Protein AF-E9I8G7-F1 (afdb_monomer_lite)

Foldseek 3Di:
DPPVPPDDPVPPPCPPQPDQDQDPNWTARPVVRDTDQDADQDPPPPDDDLVSLLVRLVVSDDPPCPCVVVSVVSVVVSD

Secondary structure (DSSP, 8-state):
--GGGS-S--------TTS-EEETTEEEETTTTEEE------TT-SS--HHHHHHHHHHS--TTSTTHHHHHHHHHHT-

pLDDT: mean 72.51, std 11.65, range [41.12, 85.88]

Radius of gyration: 18.77 Å; chains: 1; bounding box: 40×38×47 Å

Organism: Solenopsis invicta (NCBI:txid13686)

Structure (mmCIF, N/CA/C/O backbone):
data_AF-E9I8G7-F1
#
_entry.id   AF-E9I8G7-F1
#
loop_
_atom_site.group_PDB
_atom_site.id
_atom_site.type_symbol
_atom_site.label_atom_id
_atom_site.label_alt_id
_atom_site.label_comp_id
_atom_site.label_asym_id
_atom_site.label_entity_id
_atom_site.label_seq_id
_atom_site.pdbx_PDB_ins_code
_atom_site.Cartn_x
_atom_site.Cartn_y
_atom_site.Cartn_z
_atom_site.occupancy
_atom_site.B_iso_or_equiv
_atom_site.auth_seq_id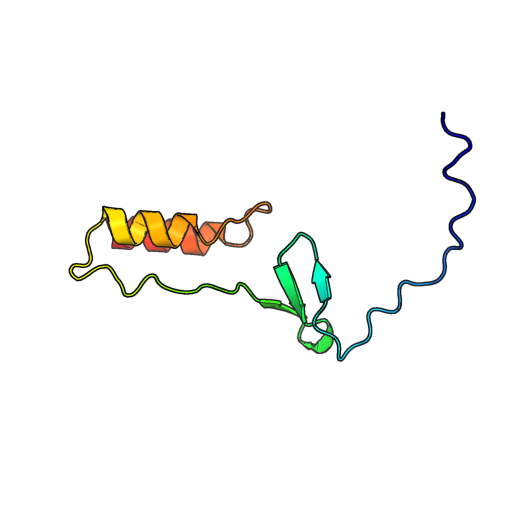
_atom_site.auth_comp_id
_atom_site.auth_asym_id
_atom_site.auth_atom_id
_atom_site.pdbx_PDB_model_num
ATOM 1 N N . LEU A 1 1 ? 18.655 26.948 -20.061 1.00 41.12 1 LEU A N 1
ATOM 2 C CA . LEU A 1 1 ? 17.904 26.04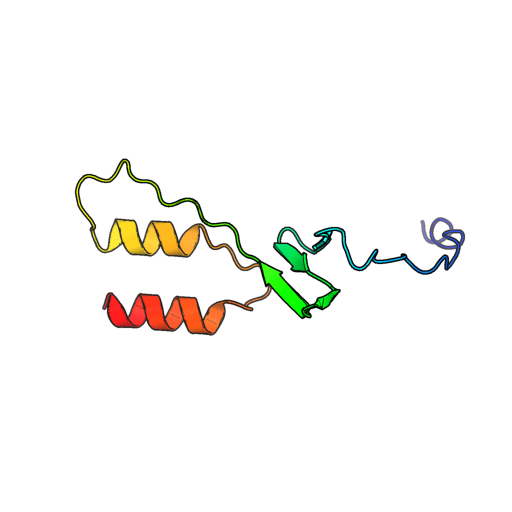0 -19.151 1.00 41.12 1 LEU A CA 1
ATOM 3 C C . LEU A 1 1 ? 17.238 24.867 -19.882 1.00 41.12 1 LEU A C 1
ATOM 5 O O . LEU A 1 1 ? 16.882 23.917 -19.204 1.00 41.12 1 LEU A O 1
ATOM 9 N N . LEU A 1 2 ? 17.116 24.886 -21.221 1.00 44.12 2 LEU A N 1
ATOM 10 C CA . LEU A 1 2 ? 16.633 23.742 -22.016 1.00 44.12 2 LEU A CA 1
ATOM 11 C C . LEU A 1 2 ? 17.726 23.049 -22.858 1.00 44.12 2 LEU A C 1
ATOM 13 O O . LEU A 1 2 ? 17.464 22.004 -23.438 1.00 44.12 2 LEU A O 1
ATOM 17 N N . ASP A 1 3 ? 18.964 23.550 -22.862 1.00 44.88 3 ASP A N 1
ATOM 18 C CA . ASP A 1 3 ? 20.058 22.965 -23.662 1.00 44.88 3 ASP A CA 1
ATOM 19 C C . ASP A 1 3 ? 20.738 21.751 -23.002 1.00 44.88 3 ASP A C 1
ATOM 21 O O . ASP A 1 3 ? 21.602 21.114 -23.596 1.00 44.88 3 ASP A O 1
ATOM 25 N N . SER A 1 4 ? 20.353 21.405 -21.769 1.00 51.91 4 SER A N 1
ATOM 26 C CA . SER A 1 4 ? 20.943 20.294 -21.004 1.00 51.91 4 SER A CA 1
ATOM 27 C C . SER A 1 4 ? 20.238 18.947 -21.210 1.00 51.91 4 SER A C 1
ATOM 29 O O . SER A 1 4 ? 20.631 17.967 -20.585 1.00 51.91 4 SER A O 1
ATOM 31 N N . LEU A 1 5 ? 19.208 18.876 -22.061 1.00 53.19 5 LEU A N 1
ATOM 32 C CA . LEU A 1 5 ? 18.444 17.643 -22.302 1.00 53.19 5 LEU A CA 1
ATOM 33 C C . LEU A 1 5 ? 18.865 16.875 -23.560 1.00 53.19 5 LEU A C 1
ATOM 35 O O . LEU A 1 5 ? 18.346 15.791 -23.793 1.00 53.19 5 LEU A O 1
ATOM 39 N N . ASN A 1 6 ? 19.808 17.384 -24.357 1.00 51.78 6 ASN A N 1
ATOM 40 C CA . ASN A 1 6 ? 20.077 16.813 -25.680 1.00 51.78 6 ASN A CA 1
ATOM 41 C C . ASN A 1 6 ? 21.281 15.860 -25.752 1.00 51.78 6 ASN A C 1
ATOM 43 O O . ASN A 1 6 ? 21.921 15.764 -26.795 1.00 51.78 6 ASN A O 1
ATOM 47 N N . ASN A 1 7 ? 21.638 15.189 -24.654 1.00 53.75 7 ASN A N 1
ATOM 48 C CA . ASN A 1 7 ? 22.728 14.211 -24.688 1.00 53.75 7 ASN A CA 1
ATOM 49 C C . ASN A 1 7 ? 22.586 13.109 -23.632 1.00 53.75 7 ASN A C 1
ATOM 51 O O . ASN A 1 7 ? 23.509 12.836 -22.867 1.00 53.75 7 ASN A O 1
ATOM 55 N N . GLN A 1 8 ? 21.413 12.492 -23.562 1.00 52.81 8 GLN A N 1
ATOM 56 C CA . GLN A 1 8 ? 21.321 11.125 -23.068 1.00 52.81 8 GLN A CA 1
ATOM 57 C C . GLN A 1 8 ? 21.105 10.286 -24.313 1.00 52.81 8 GLN A C 1
ATOM 59 O O . GLN A 1 8 ? 20.069 10.407 -24.963 1.00 52.81 8 GLN A O 1
ATOM 64 N N . ASN A 1 9 ? 22.133 9.533 -24.693 1.00 52.72 9 ASN A N 1
ATOM 65 C CA . ASN A 1 9 ? 22.018 8.500 -25.706 1.00 52.72 9 ASN A CA 1
ATOM 66 C C . ASN A 1 9 ? 20.711 7.742 -25.451 1.00 52.72 9 ASN A C 1
ATOM 68 O O . ASN A 1 9 ? 20.465 7.325 -24.318 1.00 52.72 9 ASN A O 1
ATOM 72 N N . GLU A 1 10 ? 19.890 7.574 -26.485 1.00 57.16 10 GLU A N 1
ATOM 73 C CA . GLU A 1 10 ? 18.784 6.616 -26.501 1.00 57.16 10 GLU A CA 1
ATOM 74 C C . GLU A 1 10 ? 19.360 5.188 -26.464 1.00 57.16 10 GLU A C 1
ATOM 76 O O . GLU A 1 10 ? 19.097 4.361 -27.333 1.00 57.16 10 GLU A O 1
ATOM 81 N N . GLU A 1 11 ? 20.221 4.889 -25.488 1.00 57.03 11 GLU A N 1
ATOM 82 C CA . GLU A 1 11 ? 20.515 3.514 -25.154 1.00 57.03 11 GLU A CA 1
ATOM 83 C C . GLU A 1 11 ? 19.224 2.945 -24.574 1.00 57.03 11 GLU A C 1
ATOM 85 O O . GLU A 1 11 ? 18.687 3.499 -23.605 1.00 57.03 11 GLU A O 1
ATOM 90 N N . PRO A 1 12 ? 18.674 1.880 -25.180 1.00 56.53 12 PRO A N 1
ATOM 91 C CA . PRO A 1 12 ? 17.514 1.228 -24.615 1.00 56.53 12 PRO A CA 1
ATOM 92 C C . PRO A 1 12 ? 17.874 0.837 -23.187 1.00 56.53 12 PRO A C 1
ATOM 94 O O . PRO A 1 12 ? 18.861 0.136 -22.960 1.00 56.53 12 PRO A O 1
ATOM 97 N N . VAL A 1 13 ? 17.088 1.313 -22.220 1.00 63.16 13 VAL A N 1
ATOM 98 C CA . VAL A 1 13 ? 17.191 0.844 -20.841 1.00 63.16 13 VAL A CA 1
ATOM 99 C C . VAL A 1 13 ? 16.917 -0.652 -20.893 1.00 63.16 13 VAL A C 1
ATOM 101 O O . VAL A 1 13 ? 15.777 -1.079 -21.075 1.00 63.16 13 VAL A O 1
ATOM 104 N N . ILE A 1 14 ? 17.983 -1.448 -20.811 1.00 57.56 14 ILE A N 1
ATOM 105 C CA . ILE A 1 14 ? 17.887 -2.899 -20.768 1.00 57.56 14 ILE A CA 1
ATOM 106 C C . ILE A 1 14 ? 17.293 -3.233 -19.406 1.00 57.56 14 ILE A C 1
ATOM 108 O O . ILE A 1 14 ? 17.994 -3.314 -18.399 1.00 57.56 14 ILE A O 1
ATOM 112 N N . ILE A 1 15 ? 15.975 -3.385 -19.377 1.00 60.91 15 ILE A N 1
ATOM 113 C CA . ILE A 1 15 ? 15.271 -3.981 -18.254 1.00 60.91 15 ILE A CA 1
ATOM 114 C C . ILE A 1 15 ? 15.677 -5.453 -18.284 1.00 60.91 15 ILE A C 1
ATOM 116 O O . ILE A 1 15 ? 15.158 -6.240 -19.068 1.00 60.91 15 ILE A O 1
ATOM 120 N N . SER A 1 16 ? 16.704 -5.813 -17.521 1.00 59.62 16 SER A N 1
ATOM 121 C CA . SER A 1 16 ? 17.153 -7.197 -17.441 1.00 59.62 16 SER A CA 1
ATOM 122 C C . SER A 1 16 ? 16.030 -8.051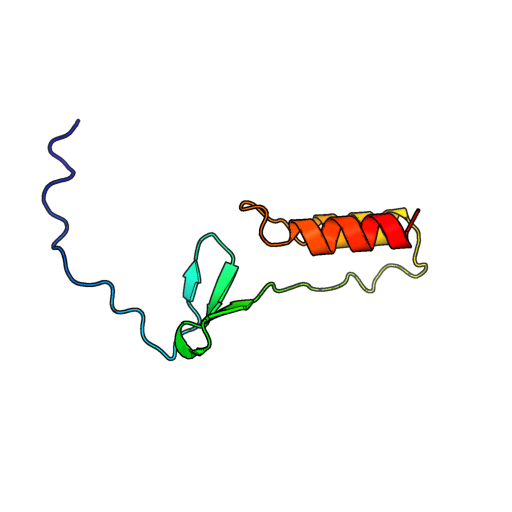 -16.848 1.00 59.62 16 SER A C 1
ATOM 124 O O . SER A 1 16 ? 15.659 -7.841 -15.695 1.00 59.62 16 SER A O 1
ATOM 126 N N . ASP A 1 17 ? 15.546 -9.039 -17.607 1.00 58.31 17 ASP A N 1
ATOM 127 C CA . ASP A 1 17 ? 14.393 -9.915 -17.299 1.00 58.31 17 ASP A CA 1
ATOM 128 C C . ASP A 1 17 ? 14.454 -10.670 -15.955 1.00 58.31 17 ASP A C 1
ATOM 130 O O . ASP A 1 17 ? 13.518 -11.380 -15.593 1.00 58.31 17 ASP A O 1
ATOM 134 N N . ASN A 1 18 ? 15.570 -10.584 -15.234 1.00 55.53 18 ASN A N 1
ATOM 135 C CA . ASN A 1 18 ? 15.845 -11.359 -14.029 1.00 55.53 18 ASN A CA 1
ATOM 136 C C . ASN A 1 18 ? 16.251 -10.496 -12.823 1.00 55.53 18 ASN A C 1
ATOM 138 O O . ASN A 1 18 ? 16.673 -11.034 -11.802 1.00 55.53 18 ASN A O 1
ATOM 142 N N . VAL A 1 19 ? 16.174 -9.167 -12.950 1.00 63.53 19 VAL A N 1
ATOM 143 C CA . VAL A 1 19 ? 16.423 -8.241 -11.842 1.00 63.53 19 VAL A CA 1
ATOM 144 C C . VAL A 1 19 ? 15.105 -7.567 -11.506 1.00 63.53 19 VAL A C 1
ATOM 146 O O . VAL A 1 19 ? 14.582 -6.778 -12.295 1.00 63.53 19 VAL A O 1
ATOM 149 N N . ASP A 1 20 ? 14.580 -7.893 -10.328 1.00 66.38 20 ASP A N 1
ATOM 150 C CA . ASP A 1 20 ? 13.511 -7.138 -9.683 1.00 66.38 20 ASP A CA 1
ATOM 151 C C . ASP A 1 20 ? 13.879 -5.651 -9.714 1.00 66.38 20 ASP A C 1
ATOM 153 O O . ASP A 1 20 ? 14.865 -5.216 -9.110 1.00 66.38 20 ASP A O 1
ATOM 157 N N . THR A 1 21 ? 13.130 -4.881 -10.498 1.00 70.12 21 THR A N 1
ATOM 158 C CA . THR A 1 21 ? 13.446 -3.482 -10.768 1.00 70.12 21 THR A CA 1
ATOM 159 C C . THR A 1 21 ? 12.455 -2.620 -10.010 1.00 70.12 21 THR A C 1
ATOM 161 O O . THR A 1 21 ? 11.245 -2.771 -10.159 1.00 70.12 21 THR A O 1
ATOM 164 N N . ASN A 1 22 ? 12.951 -1.691 -9.194 1.00 70.56 22 ASN A N 1
ATOM 165 C CA . ASN A 1 22 ? 12.077 -0.750 -8.504 1.00 70.56 22 ASN A CA 1
ATOM 166 C C . ASN A 1 22 ? 11.616 0.334 -9.481 1.00 70.56 22 ASN A C 1
ATOM 168 O O . ASN A 1 22 ? 12.403 1.195 -9.874 1.00 70.56 22 ASN A O 1
ATOM 172 N N . ILE A 1 23 ? 10.333 0.321 -9.834 1.00 74.25 23 ILE A N 1
ATOM 173 C CA . ILE A 1 23 ? 9.685 1.391 -10.592 1.00 74.25 23 ILE A CA 1
ATOM 174 C C . ILE A 1 23 ? 8.795 2.179 -9.639 1.00 74.25 23 ILE A C 1
ATOM 176 O O . ILE A 1 23 ? 7.989 1.608 -8.914 1.00 74.25 23 ILE A O 1
ATOM 180 N N . LEU A 1 24 ? 8.941 3.506 -9.598 1.00 70.50 24 LEU A N 1
ATOM 181 C CA . LEU A 1 24 ? 8.063 4.376 -8.796 1.00 70.50 24 LEU A CA 1
ATOM 182 C C . LEU A 1 24 ? 8.001 4.001 -7.291 1.00 70.50 24 LEU A C 1
ATOM 184 O O . LEU A 1 24 ? 7.033 4.326 -6.610 1.00 70.50 24 LEU A O 1
ATOM 188 N N . GLY A 1 25 ? 9.034 3.323 -6.769 1.00 73.50 25 GLY A N 1
ATOM 189 C CA . GLY A 1 25 ? 9.088 2.816 -5.388 1.00 73.50 25 GLY A CA 1
ATOM 190 C C . GLY A 1 25 ? 8.412 1.456 -5.157 1.00 73.50 25 GLY A C 1
ATOM 191 O O . GLY A 1 25 ? 8.331 1.013 -4.016 1.00 73.50 25 GLY A O 1
ATOM 192 N N . ILE A 1 26 ? 7.950 0.793 -6.218 1.00 77.00 26 ILE A N 1
ATOM 193 C CA . ILE A 1 26 ? 7.304 -0.524 -6.218 1.00 77.00 26 ILE A CA 1
ATOM 194 C C . ILE A 1 26 ? 8.226 -1.505 -6.947 1.00 77.00 26 ILE A C 1
ATOM 196 O O . ILE A 1 26 ? 8.822 -1.155 -7.965 1.00 77.00 26 ILE A O 1
ATOM 200 N N . ASN A 1 27 ? 8.350 -2.733 -6.447 1.00 81.69 27 ASN A N 1
ATOM 201 C CA . ASN A 1 27 ? 9.132 -3.763 -7.126 1.00 81.69 27 ASN A CA 1
ATOM 202 C C . ASN A 1 27 ? 8.315 -4.295 -8.313 1.00 81.69 27 ASN A C 1
ATOM 204 O O . ASN A 1 27 ? 7.194 -4.760 -8.134 1.00 81.69 27 ASN A O 1
ATOM 208 N N . TRP A 1 28 ? 8.847 -4.187 -9.525 1.00 82.94 28 TRP A N 1
ATOM 209 C CA . TRP A 1 28 ? 8.251 -4.759 -10.724 1.00 82.94 28 TRP A CA 1
ATOM 210 C C . TRP A 1 28 ? 9.103 -5.922 -11.210 1.00 82.94 28 TRP A C 1
ATOM 212 O O . TRP A 1 28 ? 10.321 -5.795 -11.362 1.00 82.94 28 TRP A O 1
ATOM 222 N N . HIS A 1 29 ? 8.433 -7.040 -11.482 1.00 82.31 29 HIS A N 1
ATOM 223 C CA . HIS A 1 29 ? 9.025 -8.212 -12.098 1.00 82.31 29 HIS A CA 1
ATOM 224 C C . HIS A 1 29 ? 8.683 -8.224 -13.599 1.00 82.31 29 HIS A C 1
ATOM 226 O O . HIS A 1 29 ? 7.558 -8.579 -13.966 1.00 82.31 29 HIS A O 1
ATOM 232 N N . PRO A 1 30 ? 9.631 -7.868 -14.488 1.00 79.81 30 PRO A N 1
ATOM 233 C CA . PRO A 1 30 ? 9.345 -7.657 -15.910 1.00 79.81 30 PRO A CA 1
ATOM 234 C C . PRO A 1 30 ? 8.869 -8.922 -16.621 1.00 79.81 30 PRO A C 1
ATOM 236 O O . PRO A 1 30 ? 7.994 -8.882 -17.479 1.00 79.81 30 PRO A O 1
ATOM 239 N N . LYS A 1 31 ? 9.419 -10.074 -16.227 1.00 81.38 31 LYS A N 1
ATOM 240 C CA . LYS A 1 31 ? 9.152 -11.360 -16.874 1.00 81.38 31 LYS A CA 1
ATOM 241 C C . LYS A 1 31 ? 7.727 -11.869 -16.662 1.00 81.38 31 LYS A C 1
ATOM 243 O O . LYS A 1 31 ? 7.190 -12.559 -17.525 1.00 81.38 31 LYS A O 1
ATOM 248 N N . THR A 1 32 ? 7.135 -11.583 -15.506 1.00 85.25 32 THR A N 1
ATOM 249 C CA . THR A 1 32 ? 5.762 -11.990 -15.166 1.00 85.25 32 THR A CA 1
ATOM 250 C C . THR A 1 32 ? 4.778 -10.838 -15.266 1.00 85.25 32 THR A C 1
ATOM 252 O O . THR A 1 32 ? 3.590 -11.061 -15.059 1.00 85.25 32 THR A O 1
ATOM 255 N N . ASP A 1 33 ? 5.266 -9.638 -15.585 1.00 82.06 33 ASP A N 1
ATOM 256 C CA . ASP A 1 33 ? 4.505 -8.395 -15.578 1.00 82.06 33 ASP A CA 1
ATOM 257 C C . ASP A 1 33 ? 3.735 -8.190 -14.261 1.00 82.06 33 ASP A C 1
ATOM 259 O O . ASP A 1 33 ? 2.544 -7.878 -14.233 1.00 82.06 33 ASP A O 1
ATOM 263 N N . THR A 1 34 ? 4.411 -8.437 -13.131 1.00 81.12 34 THR A N 1
ATOM 264 C CA . THR A 1 34 ? 3.802 -8.334 -11.798 1.00 81.12 34 THR A CA 1
ATOM 265 C C . THR A 1 34 ? 4.404 -7.204 -10.983 1.00 81.12 34 THR A C 1
ATOM 267 O O . THR A 1 34 ? 5.617 -7.015 -10.930 1.00 81.12 34 THR A O 1
ATOM 270 N N . LEU A 1 35 ? 3.530 -6.465 -10.301 1.00 82.44 35 LEU A N 1
ATOM 271 C CA . LEU A 1 35 ? 3.903 -5.456 -9.317 1.00 82.44 35 LEU A CA 1
ATOM 272 C C . LEU A 1 35 ? 3.844 -6.075 -7.922 1.00 82.44 35 LEU A C 1
ATOM 274 O O . LEU A 1 35 ? 2.808 -6.583 -7.493 1.00 82.44 35 LEU A O 1
ATOM 278 N N . HIS A 1 36 ? 4.968 -6.050 -7.222 1.00 82.00 36 HIS A N 1
ATOM 279 C CA . HIS A 1 36 ? 5.140 -6.590 -5.887 1.00 82.00 36 HIS A CA 1
ATOM 280 C C . HIS A 1 36 ? 5.134 -5.453 -4.865 1.00 82.00 36 HIS A C 1
ATOM 282 O O . HIS A 1 36 ? 5.992 -4.568 -4.864 1.00 82.00 36 HIS A O 1
ATOM 288 N N . PHE A 1 37 ? 4.160 -5.517 -3.960 1.00 79.12 37 PHE A N 1
ATOM 289 C CA . PHE A 1 37 ? 4.050 -4.620 -2.820 1.00 79.12 37 PHE A CA 1
ATOM 290 C C . PHE A 1 37 ? 4.512 -5.361 -1.567 1.00 79.12 37 PHE A C 1
ATOM 292 O O . PHE A 1 37 ? 3.873 -6.318 -1.129 1.00 79.12 37 PHE A O 1
ATOM 299 N N . SER A 1 38 ? 5.631 -4.926 -0.994 1.00 75.88 38 SER A N 1
ATOM 300 C CA . SER A 1 38 ? 6.128 -5.474 0.266 1.00 75.88 38 SER A CA 1
ATOM 301 C C . SER A 1 38 ? 5.380 -4.837 1.433 1.00 75.88 38 SER A C 1
ATOM 303 O O . SER A 1 38 ? 5.379 -3.618 1.590 1.00 75.88 38 SER A O 1
ATOM 305 N N . TYR A 1 39 ? 4.767 -5.668 2.268 1.00 75.69 39 TYR A N 1
ATOM 306 C CA . TYR A 1 39 ? 4.116 -5.251 3.503 1.00 75.69 39 TYR A CA 1
ATOM 307 C C . TYR A 1 39 ? 4.640 -6.102 4.655 1.00 75.69 39 TYR A C 1
ATOM 309 O O . TYR A 1 39 ? 4.620 -7.330 4.587 1.00 75.69 39 TYR A O 1
ATOM 317 N N . GLU A 1 40 ? 5.094 -5.438 5.714 1.00 77.06 40 GLU A N 1
ATOM 318 C CA . GLU A 1 40 ? 5.517 -6.092 6.946 1.00 77.06 40 GLU A CA 1
ATOM 319 C C . GLU A 1 40 ? 4.518 -5.742 8.060 1.00 77.06 40 GLU A C 1
ATOM 321 O O . GLU A 1 40 ? 4.514 -4.596 8.539 1.00 77.06 40 GLU A O 1
ATOM 326 N N . PRO A 1 41 ? 3.631 -6.680 8.445 1.00 70.38 41 PRO A N 1
ATOM 327 C CA . PRO A 1 41 ? 2.648 -6.435 9.489 1.00 70.38 41 PRO A CA 1
ATOM 328 C C . PRO A 1 41 ? 3.332 -6.159 10.816 1.00 70.38 41 PRO A C 1
ATOM 330 O O . PRO A 1 41 ? 4.244 -6.880 11.221 1.00 70.38 41 PRO A O 1
ATOM 333 N N . ASP A 1 42 ? 2.860 -5.129 11.515 1.00 72.56 42 ASP A N 1
ATOM 334 C CA . ASP A 1 42 ? 3.338 -4.856 12.861 1.00 72.56 42 ASP A CA 1
ATOM 335 C C . ASP A 1 42 ? 2.693 -5.852 13.836 1.00 72.56 42 ASP A C 1
ATOM 337 O O . ASP A 1 42 ? 1.536 -5.720 14.240 1.00 72.56 42 ASP A O 1
ATOM 341 N N . GLN A 1 43 ? 3.450 -6.892 14.190 1.00 70.50 43 GLN A N 1
ATOM 342 C CA . GLN A 1 43 ? 3.008 -7.939 15.114 1.00 70.50 43 GLN A CA 1
ATOM 343 C C . GLN A 1 43 ? 2.958 -7.464 16.575 1.00 70.50 43 GLN A C 1
ATOM 345 O O . GLN A 1 43 ? 2.511 -8.211 17.443 1.00 70.50 43 GLN A O 1
ATOM 350 N N . SER A 1 44 ? 3.397 -6.234 16.876 1.00 71.69 44 SER A N 1
ATOM 351 C CA . SER A 1 44 ? 3.377 -5.692 18.241 1.00 71.69 44 SER A CA 1
ATOM 352 C C . SER A 1 44 ? 1.963 -5.401 18.760 1.00 71.69 44 SER A C 1
ATOM 354 O O . SER A 1 44 ? 1.749 -5.244 19.968 1.00 71.69 44 SER A O 1
ATOM 356 N N . HIS A 1 45 ? 0.969 -5.353 17.871 1.00 67.00 45 HIS A N 1
ATOM 357 C CA . HIS A 1 45 ? -0.419 -5.14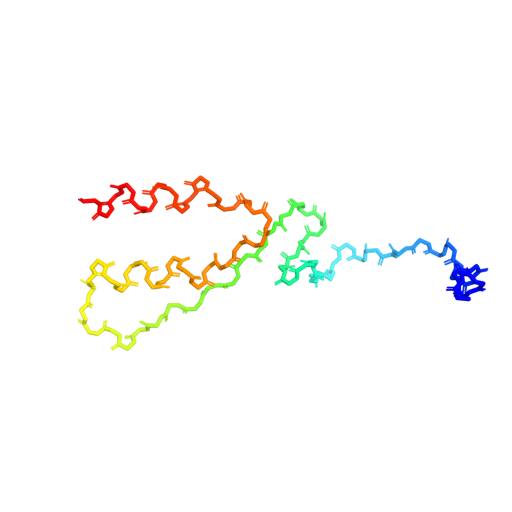3 18.248 1.00 67.00 45 HIS A CA 1
ATOM 358 C C . HIS A 1 45 ? -1.034 -6.412 18.852 1.00 67.00 45 HIS A C 1
ATOM 360 O O . HIS A 1 45 ? -1.555 -7.275 18.155 1.00 67.00 45 HIS A O 1
ATOM 366 N N . ASN A 1 46 ? -1.069 -6.469 20.186 1.00 69.19 46 ASN A N 1
ATOM 367 C CA . ASN A 1 46 ? -1.722 -7.548 20.944 1.00 69.19 46 ASN A CA 1
ATOM 368 C C . ASN A 1 46 ? -3.242 -7.668 20.693 1.00 69.19 46 ASN A C 1
ATOM 370 O O . ASN A 1 46 ? -3.851 -8.668 21.068 1.00 69.19 46 ASN A O 1
ATOM 374 N N . ALA A 1 47 ? -3.872 -6.652 20.094 1.00 76.75 47 ALA A N 1
ATOM 375 C CA . ALA A 1 47 ? -5.290 -6.657 19.757 1.00 76.75 47 ALA A CA 1
ATOM 376 C C . ALA A 1 47 ? -5.534 -6.006 18.390 1.00 76.75 47 ALA A C 1
ATOM 378 O O . ALA A 1 47 ? -5.141 -4.862 18.146 1.00 76.75 47 ALA A O 1
ATOM 379 N N . VAL A 1 48 ? -6.240 -6.725 17.517 1.00 81.94 48 VAL A N 1
ATOM 380 C CA . VAL A 1 48 ? -6.688 -6.210 16.221 1.00 81.94 48 VAL A CA 1
ATOM 381 C C . VAL A 1 48 ? -7.867 -5.269 16.456 1.00 81.94 48 VAL A C 1
ATOM 383 O O . VAL A 1 48 ? -8.931 -5.682 16.914 1.00 81.94 48 VAL A O 1
ATOM 386 N N . SER A 1 49 ? -7.682 -3.986 16.148 1.00 85.88 49 SER A N 1
ATOM 387 C CA . SER A 1 49 ? -8.747 -2.982 16.183 1.00 85.88 49 SER A CA 1
ATOM 388 C C . SER A 1 49 ? -9.033 -2.449 14.782 1.00 85.88 49 SER A C 1
ATOM 390 O O . SER A 1 49 ? -8.173 -2.513 13.901 1.00 85.88 49 SER A O 1
ATOM 392 N N . LYS A 1 50 ? -10.206 -1.828 14.579 1.00 84.38 50 LYS A N 1
ATOM 393 C CA . LYS A 1 50 ? -10.502 -1.139 13.311 1.00 84.38 50 LYS A CA 1
ATOM 394 C C . LYS A 1 50 ? -9.424 -0.109 12.946 1.00 84.38 50 LYS A C 1
ATOM 396 O O . LYS A 1 50 ? -9.068 0.047 11.785 1.00 84.38 50 LYS A O 1
ATOM 401 N N . ARG A 1 51 ? -8.848 0.558 13.950 1.00 82.06 51 ARG A N 1
ATOM 402 C CA . ARG A 1 51 ? -7.747 1.512 13.754 1.00 82.06 51 ARG A CA 1
ATOM 403 C C . ARG A 1 51 ? -6.463 0.828 13.292 1.00 82.06 51 ARG A C 1
ATOM 405 O O . ARG A 1 51 ? -5.803 1.367 12.416 1.00 82.06 51 ARG A O 1
ATOM 412 N N . THR A 1 52 ? -6.146 -0.344 13.839 1.00 83.94 52 THR A N 1
ATOM 413 C CA . THR A 1 52 ? -4.976 -1.140 13.439 1.00 83.94 52 THR A CA 1
ATOM 414 C C . THR A 1 52 ? -5.088 -1.551 11.973 1.00 83.94 52 THR A C 1
ATOM 416 O O . THR A 1 52 ? -4.193 -1.259 11.193 1.00 83.94 52 THR A O 1
ATOM 419 N N . ILE A 1 53 ? -6.249 -2.076 11.566 1.00 82.31 53 ILE A N 1
ATOM 420 C CA . ILE A 1 53 ? -6.505 -2.478 10.174 1.00 82.31 53 ILE A CA 1
ATOM 421 C C . ILE A 1 53 ? -6.386 -1.281 9.216 1.00 82.31 53 ILE A C 1
ATOM 423 O O . ILE A 1 53 ? -5.736 -1.382 8.180 1.00 82.31 53 ILE A O 1
ATOM 427 N N . LEU A 1 54 ? -6.967 -0.122 9.554 1.00 82.56 54 LEU A N 1
ATOM 428 C 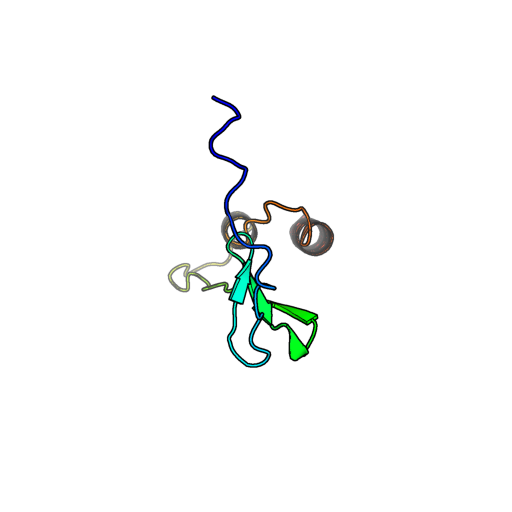CA . LEU A 1 54 ? -6.820 1.087 8.729 1.00 82.56 54 LEU A CA 1
ATOM 429 C C . LEU A 1 54 ? -5.372 1.583 8.661 1.00 82.56 54 LEU A C 1
ATOM 431 O O . LEU A 1 54 ? -4.939 2.033 7.601 1.00 82.56 54 LEU A O 1
ATOM 435 N N . SER A 1 55 ? -4.636 1.504 9.771 1.00 83.38 55 SER A N 1
ATOM 436 C CA . SER A 1 55 ? -3.216 1.854 9.824 1.00 83.38 55 SER A CA 1
ATOM 437 C C . SER A 1 55 ? -2.404 0.954 8.895 1.00 83.38 55 SER A C 1
ATOM 439 O O . SER A 1 55 ? -1.626 1.451 8.085 1.00 83.38 55 SER A O 1
ATOM 441 N N . ASP A 1 56 ? -2.646 -0.353 8.929 1.00 82.38 56 ASP A N 1
ATOM 442 C CA . ASP A 1 56 ? -1.983 -1.319 8.057 1.00 82.38 56 ASP A CA 1
ATOM 443 C C . ASP A 1 56 ? -2.276 -1.076 6.574 1.00 82.38 56 ASP A C 1
ATOM 445 O O . ASP A 1 56 ? -1.352 -1.015 5.765 1.00 82.38 56 ASP A O 1
ATOM 449 N N . ILE A 1 57 ? -3.541 -0.830 6.221 1.00 80.50 57 ILE A N 1
ATOM 450 C CA . ILE A 1 57 ? -3.930 -0.479 4.847 1.00 80.50 57 ILE A CA 1
ATOM 451 C C . ILE A 1 57 ? -3.248 0.823 4.402 1.00 80.50 57 ILE A C 1
ATOM 453 O O . ILE A 1 57 ? -2.848 0.938 3.249 1.00 80.50 57 ILE A O 1
ATOM 457 N N . SER A 1 58 ? -3.072 1.800 5.298 1.00 79.38 58 SER A N 1
ATOM 458 C CA . SER A 1 58 ? -2.409 3.068 4.960 1.00 79.38 58 SER A CA 1
ATOM 459 C C . SER A 1 58 ? -0.907 2.931 4.678 1.00 79.38 58 SER A C 1
ATOM 461 O O . SER A 1 58 ? -0.351 3.758 3.957 1.00 79.38 58 SER A O 1
ATOM 463 N N . ARG A 1 59 ? -0.252 1.885 5.211 1.00 78.94 59 ARG A N 1
ATOM 464 C CA . ARG A 1 59 ? 1.165 1.577 4.935 1.00 78.94 59 ARG A CA 1
ATOM 465 C C . ARG A 1 59 ? 1.369 1.026 3.530 1.00 78.94 59 ARG A C 1
ATOM 467 O O . ARG A 1 59 ? 2.452 1.174 2.973 1.00 78.94 59 ARG A O 1
ATOM 474 N N . LEU A 1 60 ? 0.327 0.443 2.947 1.00 75.81 60 LEU A N 1
ATOM 475 C CA . LEU A 1 60 ? 0.279 0.047 1.548 1.00 75.81 60 LEU A CA 1
ATOM 476 C C . LEU A 1 60 ? 0.017 1.288 0.671 1.00 75.81 60 LEU A C 1
ATOM 478 O O . LEU A 1 60 ? -1.004 1.400 -0.005 1.00 75.81 60 LEU A O 1
ATOM 482 N N . PHE A 1 61 ? 0.911 2.274 0.777 1.00 64.38 61 PHE A N 1
ATOM 483 C CA . PHE A 1 61 ? 0.811 3.540 0.062 1.00 64.38 61 PHE A CA 1
ATOM 484 C C . PHE A 1 61 ? 0.805 3.292 -1.448 1.00 64.38 61 PHE A C 1
ATOM 486 O O . PHE A 1 61 ? 1.654 2.578 -1.978 1.00 64.38 61 PHE A O 1
ATOM 493 N N . ASP A 1 62 ? -0.153 3.907 -2.131 1.00 70.75 62 ASP A N 1
ATOM 494 C CA . ASP A 1 62 ? -0.401 3.699 -3.548 1.00 70.75 62 ASP A CA 1
ATOM 495 C C . ASP A 1 62 ? -0.412 5.048 -4.278 1.00 70.75 62 ASP A C 1
ATOM 497 O O . ASP A 1 62 ? -1.460 5.691 -4.389 1.00 70.75 62 ASP A O 1
ATOM 501 N N . PRO A 1 63 ? 0.752 5.520 -4.753 1.00 65.12 63 PRO A N 1
ATOM 502 C CA . PRO A 1 63 ? 0.852 6.815 -5.420 1.00 65.12 63 PRO A CA 1
ATOM 503 C C . PRO A 1 63 ? 0.093 6.863 -6.753 1.00 65.12 63 PRO A C 1
ATOM 505 O O . PRO A 1 63 ? -0.181 7.953 -7.252 1.00 65.12 63 PRO A O 1
ATOM 508 N N . LEU A 1 64 ? -0.233 5.705 -7.336 1.00 75.00 64 LEU A N 1
ATOM 509 C CA . LEU A 1 64 ? -0.808 5.584 -8.678 1.00 75.00 64 LEU A CA 1
ATOM 510 C C . LEU A 1 64 ? -2.279 5.146 -8.680 1.00 75.00 64 LEU A C 1
ATOM 512 O O . LEU A 1 64 ? -2.915 5.173 -9.730 1.00 75.00 64 LEU A O 1
ATOM 516 N N . GLY A 1 65 ? -2.832 4.749 -7.534 1.00 77.19 65 GLY A N 1
ATOM 517 C CA . GLY A 1 65 ? -4.207 4.255 -7.433 1.00 77.19 65 GLY A CA 1
ATOM 518 C C . GLY A 1 65 ? -4.405 2.797 -7.883 1.00 77.19 65 GLY A C 1
ATOM 519 O O . GLY A 1 65 ? -5.548 2.366 -8.040 1.00 77.19 65 GLY A O 1
ATOM 520 N N . LEU A 1 66 ? -3.329 2.025 -8.078 1.00 81.19 66 LEU A N 1
ATOM 521 C CA . LEU A 1 66 ? -3.360 0.621 -8.513 1.00 81.19 66 LEU A CA 1
ATOM 522 C C . LEU A 1 66 ? -4.048 -0.325 -7.513 1.00 81.19 66 LEU A C 1
ATOM 524 O O . LEU A 1 66 ? -4.659 -1.319 -7.898 1.00 81.19 66 LEU A O 1
ATOM 528 N N . LEU A 1 67 ? -3.974 -0.011 -6.226 1.00 81.00 67 LEU A N 1
ATOM 529 C CA . LEU A 1 67 ? -4.542 -0.763 -5.110 1.00 81.00 67 LEU A CA 1
ATOM 530 C C . LEU A 1 67 ? -5.906 -0.223 -4.667 1.00 81.00 67 LEU A C 1
ATOM 532 O O . LEU A 1 67 ? -6.485 -0.731 -3.703 1.00 81.00 67 LEU A O 1
ATOM 536 N N . GLY A 1 68 ? -6.452 0.773 -5.371 1.00 83.31 68 GLY A N 1
ATOM 537 C CA . GLY A 1 68 ? -7.746 1.391 -5.077 1.00 83.31 68 GLY A CA 1
ATOM 538 C C . GLY A 1 68 ? -8.876 0.385 -4.791 1.00 83.31 68 GLY A C 1
ATOM 539 O O . GLY A 1 68 ? -9.508 0.493 -3.736 1.00 83.31 68 GLY A O 1
ATOM 540 N N . PRO A 1 69 ? -9.113 -0.629 -5.651 1.00 83.12 69 PRO A N 1
ATOM 541 C CA . PRO A 1 69 ? -10.129 -1.654 -5.402 1.00 83.12 69 PRO A CA 1
ATOM 542 C C . PRO A 1 69 ? -9.892 -2.436 -4.101 1.00 83.12 69 PRO A C 1
ATOM 544 O O . PRO A 1 69 ? -10.824 -2.639 -3.323 1.00 83.12 69 PRO A O 1
ATOM 547 N N . THR A 1 70 ? -8.644 -2.815 -3.821 1.00 82.69 70 THR A N 1
ATOM 548 C CA . THR A 1 70 ? -8.255 -3.556 -2.611 1.00 82.69 70 THR A CA 1
ATOM 549 C C . THR A 1 70 ? -8.496 -2.729 -1.349 1.00 82.69 70 THR A C 1
ATOM 551 O O . THR A 1 70 ? -9.076 -3.224 -0.382 1.00 82.69 70 THR A O 1
ATOM 554 N N . ILE A 1 71 ? -8.119 -1.447 -1.370 1.00 81.12 71 ILE A N 1
ATOM 555 C CA . ILE A 1 71 ? -8.312 -0.516 -0.249 1.00 81.12 71 ILE A CA 1
ATOM 556 C C . ILE A 1 71 ? -9.807 -0.310 0.037 1.00 81.12 71 ILE A C 1
ATOM 558 O O . ILE A 1 71 ? -10.216 -0.281 1.200 1.00 81.12 71 ILE A O 1
ATOM 562 N N . VAL A 1 72 ? -10.639 -0.182 -1.002 1.00 85.06 72 VAL A N 1
ATOM 563 C CA . VAL A 1 72 ? -12.095 -0.020 -0.849 1.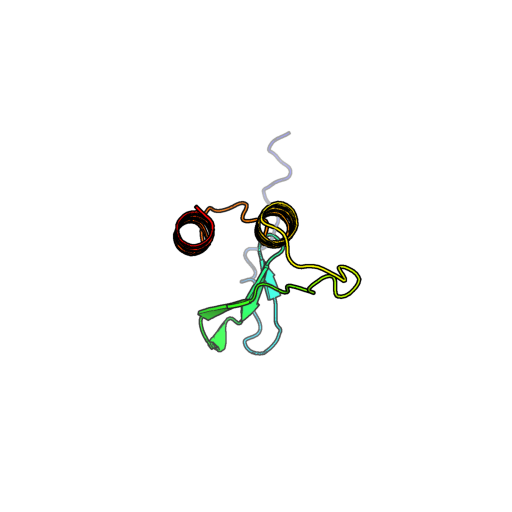00 85.06 72 VAL A CA 1
ATOM 564 C C . VAL A 1 72 ? -12.733 -1.279 -0.264 1.00 85.06 72 VAL A C 1
ATOM 566 O O . VAL A 1 72 ? -13.515 -1.168 0.678 1.00 85.06 72 VAL A O 1
ATOM 569 N N . ILE A 1 73 ? -12.374 -2.468 -0.759 1.00 83.50 73 ILE A N 1
ATOM 570 C CA . ILE A 1 73 ? -12.878 -3.741 -0.221 1.00 83.50 73 ILE A CA 1
ATOM 571 C C . ILE A 1 73 ? -12.487 -3.891 1.252 1.00 83.50 73 ILE A C 1
ATOM 573 O O . ILE A 1 73 ? -13.329 -4.225 2.085 1.00 83.50 73 ILE A O 1
ATOM 577 N N . ALA A 1 74 ? -11.237 -3.586 1.598 1.00 82.69 74 ALA A N 1
ATOM 578 C CA . ALA A 1 74 ? -10.765 -3.669 2.974 1.00 82.69 74 ALA A CA 1
ATOM 579 C C . ALA A 1 74 ? -11.523 -2.701 3.905 1.00 82.69 74 ALA A C 1
ATOM 581 O O . ALA A 1 74 ? -11.914 -3.080 5.009 1.00 82.69 74 ALA A O 1
ATOM 582 N N . LYS A 1 75 ? -11.812 -1.476 3.440 1.00 82.38 75 LYS A N 1
ATOM 583 C CA . LYS A 1 75 ? -12.664 -0.518 4.164 1.00 82.38 75 LYS A CA 1
ATOM 584 C C . LYS A 1 75 ? -14.105 -1.004 4.322 1.00 82.38 75 LYS A C 1
ATOM 586 O O . LYS A 1 75 ? -14.689 -0.774 5.376 1.00 82.38 75 LYS A O 1
ATOM 591 N N . LEU A 1 76 ? -14.660 -1.672 3.310 1.00 84.88 76 LEU A N 1
ATOM 592 C CA . LEU A 1 76 ? -16.026 -2.196 3.340 1.00 84.88 76 LEU A CA 1
ATOM 593 C C . LEU A 1 76 ? -16.179 -3.345 4.346 1.00 84.88 76 LEU A C 1
ATOM 595 O O . LEU A 1 76 ? -17.143 -3.363 5.101 1.00 84.88 76 LEU A O 1
ATOM 599 N N . ILE A 1 77 ? -15.218 -4.276 4.398 1.00 80.81 77 ILE A N 1
ATOM 600 C CA . ILE A 1 77 ? -15.207 -5.381 5.377 1.00 80.81 77 ILE A CA 1
ATOM 601 C C . ILE A 1 77 ? -15.126 -4.846 6.813 1.00 80.81 77 ILE A C 1
ATOM 603 O O . ILE A 1 77 ? -15.679 -5.438 7.738 1.00 80.81 77 ILE A O 1
ATOM 607 N N . LEU A 1 78 ? -14.430 -3.725 7.006 1.00 83.25 78 LEU A N 1
ATOM 608 C CA . LEU A 1 78 ? -14.220 -3.124 8.316 1.00 83.25 78 LEU A CA 1
ATOM 609 C C . LEU A 1 78 ? -15.420 -2.329 8.849 1.00 83.25 78 LEU A C 1
ATOM 611 O O . LEU A 1 78 ? -15.429 -1.967 10.034 1.00 83.25 78 LEU A O 1
ATOM 615 N N . GLN A 1 79 ? -16.375 -1.998 7.976 1.00 72.31 79 GLN A N 1
ATOM 616 C CA . GLN A 1 79 ? -17.436 -1.032 8.247 1.00 72.31 79 GLN A CA 1
ATOM 617 C C . GLN A 1 79 ? -18.271 -1.399 9.478 1.00 72.31 79 GLN A C 1
ATOM 619 O O . GLN A 1 79 ? -18.643 -2.574 9.663 1.00 72.31 79 GLN A O 1
#

InterPro domains:
  IPR008042 Retrotransposon Pao-like, RNAseH-like domain [PF05380] (49-79)

Sequence (79 aa):
LLDSLNNQNEEPVIISDNVDTNILGINWHPKTDTLHFSYEPDQSHNAVSKRTILSDISRLFDPLGLLGPTIVIAKLILQ